Protein AF-A0ABD2CB32-F1 (afdb_monomer_lite)

Radius of gyration: 13.91 Å; chains: 1; bounding box: 40×24×34 Å

Structure (mmCIF, N/CA/C/O backbone):
data_AF-A0ABD2CB32-F1
#
_entry.id   AF-A0ABD2CB32-F1
#
loop_
_atom_site.group_PDB
_atom_site.id
_atom_site.type_symbol
_atom_site.label_atom_id
_atom_site.label_alt_id
_atom_site.label_comp_id
_atom_site.label_asym_id
_atom_site.label_entity_id
_atom_site.label_seq_id
_atom_site.pdbx_PDB_ins_code
_atom_site.Cartn_x
_atom_site.Cartn_y
_atom_site.Cartn_z
_atom_site.occupancy
_atom_site.B_iso_or_equiv
_atom_site.auth_seq_id
_atom_site.auth_comp_id
_atom_site.auth_asym_id
_atom_site.auth_atom_id
_atom_site.pdbx_PDB_model_num
ATOM 1 N N . MET A 1 1 ? -1.064 -1.243 -22.577 1.00 58.41 1 MET A N 1
ATOM 2 C CA . MET A 1 1 ? -1.183 -0.999 -21.121 1.00 58.41 1 MET A CA 1
ATOM 3 C C . MET A 1 1 ? 0.104 -1.428 -20.450 1.00 58.41 1 MET A C 1
ATOM 5 O O . MET A 1 1 ? 0.539 -2.554 -20.693 1.00 58.41 1 MET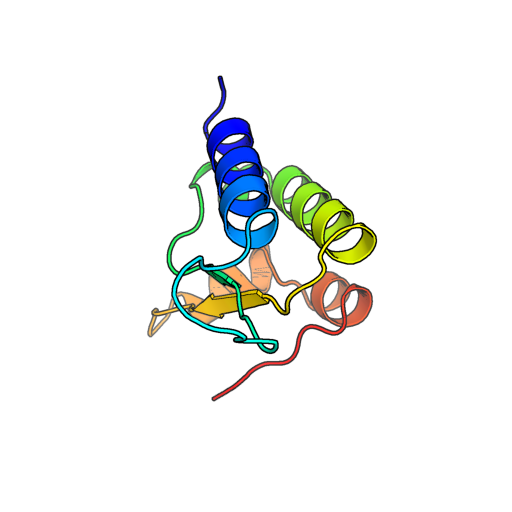 A O 1
ATOM 9 N N . ARG A 1 2 ? 0.722 -0.540 -19.668 1.00 77.69 2 ARG A N 1
ATOM 10 C CA . ARG A 1 2 ? 1.939 -0.832 -18.898 1.00 77.69 2 ARG A CA 1
ATOM 11 C C . ARG A 1 2 ? 1.582 -1.740 -17.712 1.00 77.69 2 ARG A C 1
ATOM 13 O O . ARG A 1 2 ? 0.415 -1.844 -17.337 1.00 77.69 2 ARG A O 1
ATOM 20 N N . GLN A 1 3 ? 2.562 -2.446 -17.144 1.00 76.62 3 GLN A N 1
ATOM 21 C CA . GLN A 1 3 ? 2.313 -3.339 -16.000 1.00 76.62 3 GLN A CA 1
ATOM 22 C C . GLN A 1 3 ? 1.780 -2.581 -14.771 1.00 76.62 3 GLN A C 1
ATOM 24 O O . GLN A 1 3 ? 0.899 -3.101 -14.092 1.00 76.62 3 GLN A O 1
ATOM 29 N N . ASN A 1 4 ? 2.223 -1.337 -14.556 1.00 79.94 4 ASN A N 1
ATOM 30 C CA . ASN A 1 4 ? 1.723 -0.473 -13.478 1.00 79.94 4 ASN A CA 1
ATOM 31 C C . ASN A 1 4 ? 0.239 -0.158 -13.618 1.00 79.94 4 ASN A C 1
ATOM 33 O O . ASN A 1 4 ? -0.494 -0.297 -12.646 1.00 79.94 4 ASN A O 1
ATOM 37 N N . ASP A 1 5 ? -0.226 0.156 -14.829 1.00 82.12 5 ASP A N 1
ATOM 38 C CA . ASP A 1 5 ? -1.642 0.448 -15.075 1.00 82.12 5 ASP A CA 1
ATOM 39 C C . ASP A 1 5 ? -2.526 -0.747 -14.688 1.00 82.12 5 ASP A C 1
ATOM 41 O O . ASP A 1 5 ? -3.585 -0.581 -14.091 1.00 82.12 5 ASP A O 1
ATOM 45 N N . LYS A 1 6 ? -2.074 -1.972 -14.997 1.00 84.12 6 LYS A N 1
ATOM 46 C CA . LYS A 1 6 ? -2.791 -3.204 -14.635 1.00 84.12 6 LYS A CA 1
ATOM 47 C C . LYS A 1 6 ? -2.814 -3.430 -13.124 1.00 84.12 6 LYS A C 1
ATOM 49 O O . LYS A 1 6 ? -3.802 -3.949 -12.607 1.00 84.12 6 LYS A O 1
ATOM 54 N N . PHE A 1 7 ? -1.732 -3.074 -12.434 1.00 85.44 7 PHE A N 1
ATOM 55 C CA . PHE A 1 7 ? -1.635 -3.201 -10.985 1.00 85.44 7 PHE A CA 1
ATOM 56 C C . PHE A 1 7 ? -2.524 -2.176 -10.268 1.00 85.44 7 PHE A C 1
ATOM 58 O O . PHE A 1 7 ? -3.310 -2.566 -9.407 1.00 85.44 7 PHE A O 1
ATOM 65 N N . GLU A 1 8 ? -2.484 -0.901 -10.669 1.00 84.44 8 GLU A N 1
ATOM 66 C CA . GLU A 1 8 ? -3.374 0.140 -10.133 1.00 84.44 8 GLU A CA 1
ATOM 67 C C . GLU A 1 8 ? -4.851 -0.239 -10.339 1.00 84.44 8 GLU A C 1
ATOM 69 O O . GLU A 1 8 ? -5.649 -0.221 -9.403 1.00 84.44 8 GLU A O 1
ATOM 74 N N . ASP A 1 9 ? -5.206 -0.673 -11.547 1.00 85.38 9 ASP A N 1
ATOM 75 C CA . ASP A 1 9 ? -6.552 -1.131 -11.893 1.00 85.38 9 ASP A CA 1
ATOM 76 C C . ASP A 1 9 ? -6.984 -2.364 -11.072 1.00 85.38 9 ASP A C 1
ATOM 78 O O . ASP A 1 9 ? -8.129 -2.459 -10.620 1.00 85.38 9 ASP A O 1
ATOM 82 N N . TYR A 1 10 ? -6.061 -3.292 -10.791 1.00 84.81 10 TYR A N 1
ATOM 83 C CA . TYR A 1 10 ? -6.310 -4.391 -9.857 1.00 84.81 10 TYR A CA 1
ATOM 84 C C . TYR A 1 10 ? -6.591 -3.887 -8.436 1.00 84.81 10 TYR A C 1
ATOM 86 O O . TYR A 1 10 ? -7.601 -4.285 -7.855 1.00 84.81 10 TYR A O 1
ATOM 94 N N . MET A 1 11 ? -5.759 -2.995 -7.888 1.00 82.12 11 MET A N 1
ATOM 95 C CA . MET A 1 11 ? -5.951 -2.450 -6.538 1.00 82.12 11 MET A CA 1
ATOM 96 C C . MET A 1 11 ? -7.288 -1.715 -6.396 1.00 82.12 11 MET A C 1
ATOM 98 O O . MET A 1 11 ? -8.000 -1.905 -5.406 1.00 82.12 11 MET A O 1
ATOM 102 N N . VAL A 1 12 ? -7.669 -0.927 -7.407 1.00 82.94 12 VAL A N 1
ATOM 103 C CA . VAL A 1 12 ? -8.963 -0.234 -7.439 1.00 82.94 12 VAL A CA 1
ATOM 104 C C . VAL A 1 12 ? -10.103 -1.244 -7.435 1.00 82.94 12 VAL A C 1
ATOM 106 O O . VAL A 1 12 ? -11.009 -1.143 -6.613 1.00 82.94 12 VAL A O 1
ATOM 109 N N . ARG A 1 13 ? -10.076 -2.260 -8.305 1.00 80.38 13 ARG A N 1
ATOM 110 C CA . ARG A 1 13 ? -11.133 -3.285 -8.322 1.00 80.38 13 ARG A CA 1
ATOM 111 C C . ARG A 1 13 ? -11.205 -4.082 -7.023 1.00 80.38 13 ARG A C 1
ATOM 113 O O . ARG A 1 13 ? -12.307 -4.373 -6.561 1.00 80.38 13 ARG A O 1
ATOM 120 N N . ALA A 1 14 ? -10.054 -4.408 -6.439 1.00 79.56 14 ALA A N 1
ATOM 121 C CA . ALA A 1 14 ? -9.949 -5.204 -5.223 1.00 79.56 14 ALA A CA 1
ATOM 122 C C . ALA A 1 14 ? -10.501 -4.488 -3.984 1.00 79.56 14 ALA A C 1
ATOM 124 O O . ALA A 1 14 ? -10.889 -5.162 -3.035 1.00 79.56 14 ALA A O 1
ATOM 125 N N . THR A 1 15 ? -10.564 -3.155 -3.987 1.00 78.75 15 THR A N 1
ATOM 126 C CA . THR A 1 15 ? -11.064 -2.344 -2.859 1.00 78.75 15 THR A CA 1
ATOM 127 C C . THR A 1 15 ? -12.435 -1.722 -3.133 1.00 78.75 15 THR A C 1
ATOM 129 O O . THR A 1 15 ? -13.229 -1.536 -2.215 1.00 78.75 15 THR A O 1
ATOM 132 N N . ARG A 1 16 ? -12.785 -1.469 -4.401 1.00 77.06 16 ARG A N 1
AT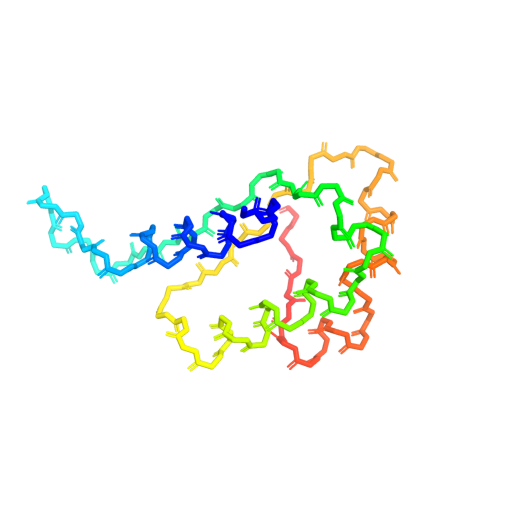OM 133 C CA . ARG A 1 16 ? -14.034 -0.791 -4.786 1.00 77.06 16 ARG A CA 1
ATOM 134 C C . ARG A 1 16 ? -15.302 -1.587 -4.485 1.00 77.06 16 ARG A C 1
ATOM 136 O O . ARG A 1 16 ? -16.311 -0.990 -4.113 1.00 77.06 16 ARG A O 1
ATOM 143 N N . TYR A 1 17 ? -15.290 -2.904 -4.688 1.00 73.12 17 TYR A N 1
ATOM 144 C CA . TYR A 1 17 ? -16.495 -3.731 -4.570 1.00 73.12 17 TYR A CA 1
ATOM 145 C C . TYR A 1 17 ? -16.504 -4.509 -3.263 1.00 73.12 17 TYR A C 1
ATOM 147 O O . TYR A 1 17 ? -15.502 -5.132 -2.917 1.00 73.12 17 TYR A O 1
ATOM 155 N N . ASN A 1 18 ? -17.622 -4.464 -2.537 1.00 66.75 18 ASN A N 1
ATOM 156 C CA . ASN A 1 18 ? -17.835 -5.250 -1.321 1.00 66.75 18 ASN A CA 1
ATOM 157 C C . ASN A 1 18 ? -18.109 -6.718 -1.649 1.00 66.75 18 ASN A C 1
ATOM 159 O O . ASN A 1 18 ? -18.687 -7.032 -2.689 1.00 66.75 18 ASN A O 1
ATOM 163 N N . SER A 1 19 ? -17.700 -7.609 -0.742 1.00 67.44 19 SER A N 1
ATOM 164 C CA . SER A 1 19 ? -18.072 -9.020 -0.826 1.00 67.44 19 SER A CA 1
ATOM 165 C C . SER A 1 19 ? -19.592 -9.149 -0.798 1.00 67.44 19 SER A C 1
ATOM 167 O O . SER A 1 19 ? -20.256 -8.565 0.057 1.00 67.44 19 SER A O 1
ATOM 169 N N . VAL A 1 20 ? -20.133 -9.946 -1.716 1.00 71.25 20 VAL A N 1
ATOM 170 C CA . VAL A 1 20 ? -21.567 -10.260 -1.774 1.00 71.25 20 VAL A CA 1
ATOM 171 C C . VAL A 1 20 ? -21.984 -11.182 -0.618 1.00 71.25 20 VAL A C 1
ATOM 173 O O . VAL A 1 20 ? -23.160 -11.261 -0.282 1.00 71.25 20 VAL A O 1
ATOM 176 N N . LEU A 1 21 ? -21.019 -11.886 -0.009 1.00 65.38 21 LEU A N 1
ATOM 177 C CA . LEU A 1 21 ? -21.260 -13.008 0.903 1.00 65.38 21 LEU A CA 1
ATOM 178 C C . LEU A 1 21 ? -21.281 -12.643 2.394 1.00 65.38 21 LEU A C 1
ATOM 180 O O . LEU A 1 21 ? -21.571 -13.514 3.209 1.00 65.38 21 LEU A O 1
ATOM 184 N N . SER A 1 22 ? -21.014 -11.396 2.790 1.00 57.50 22 SER A N 1
ATOM 185 C CA . SER A 1 22 ? -21.128 -10.997 4.201 1.00 57.50 22 SER A CA 1
ATOM 186 C C . SER A 1 22 ? -20.952 -9.497 4.418 1.00 57.50 22 SER A C 1
ATOM 188 O O . SER A 1 22 ? -20.222 -8.815 3.701 1.00 57.50 22 SER A O 1
ATOM 190 N N . ASN A 1 23 ? -21.566 -9.003 5.498 1.00 63.91 23 ASN A N 1
ATOM 191 C CA . ASN A 1 23 ? -21.422 -7.657 6.064 1.00 63.91 23 ASN A CA 1
ATOM 192 C C . ASN A 1 23 ? -20.020 -7.451 6.697 1.00 63.91 23 ASN A C 1
ATOM 194 O O . ASN A 1 23 ? -19.892 -6.970 7.825 1.00 63.91 23 ASN A O 1
ATOM 198 N N . CYS A 1 24 ? -18.956 -7.884 6.010 1.00 63.09 24 CYS A N 1
ATOM 199 C CA . CYS A 1 24 ? -17.569 -7.723 6.433 1.00 63.09 24 CYS A CA 1
ATOM 200 C C . CYS A 1 24 ? -17.174 -6.251 6.312 1.00 63.09 24 CYS A C 1
ATOM 202 O O . CYS A 1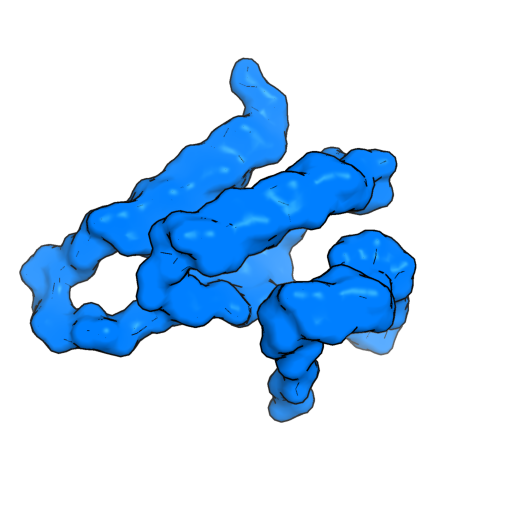 24 ? -16.684 -5.797 5.283 1.00 63.09 24 CYS A O 1
ATOM 204 N N . ARG A 1 25 ? -17.395 -5.502 7.396 1.00 67.56 25 ARG A N 1
ATOM 205 C CA . ARG A 1 25 ? -17.050 -4.076 7.502 1.00 67.56 25 ARG A CA 1
ATOM 206 C C . ARG A 1 25 ? -15.547 -3.806 7.611 1.00 67.56 25 ARG A C 1
ATOM 208 O O . ARG A 1 25 ? -15.142 -2.658 7.512 1.00 67.56 25 ARG A O 1
ATOM 215 N N . LYS A 1 26 ? -14.736 -4.837 7.867 1.00 75.69 26 LYS A N 1
ATOM 216 C CA . LYS A 1 26 ? -13.280 -4.730 8.011 1.00 75.69 26 LYS A CA 1
ATOM 217 C C . LYS A 1 26 ? -12.619 -5.529 6.900 1.00 75.69 26 LYS A C 1
ATOM 219 O O . LYS A 1 26 ? -12.695 -6.757 6.903 1.00 75.69 26 LYS A O 1
ATOM 224 N N . ARG A 1 27 ? -12.005 -4.830 5.953 1.00 79.94 27 ARG A N 1
ATOM 225 C CA . ARG A 1 27 ? -11.239 -5.418 4.856 1.00 79.94 27 ARG A CA 1
ATOM 226 C C . ARG A 1 27 ? -9.803 -4.932 4.931 1.00 79.94 27 ARG A C 1
ATOM 228 O O . ARG A 1 27 ? -9.507 -3.926 5.565 1.00 79.94 27 ARG A O 1
ATOM 235 N N . LEU A 1 28 ? -8.923 -5.690 4.303 1.00 86.69 28 LEU A N 1
ATOM 236 C CA . LEU A 1 28 ? -7.507 -5.393 4.198 1.00 86.69 28 LEU A CA 1
ATOM 237 C C . LEU A 1 28 ? -7.074 -5.772 2.787 1.00 86.69 28 LEU A C 1
ATOM 239 O O . LEU A 1 28 ? -7.409 -6.863 2.318 1.00 86.69 28 LEU A O 1
ATOM 243 N N . LEU A 1 29 ? -6.329 -4.894 2.122 1.00 88.19 29 LEU A N 1
ATOM 244 C CA . LEU A 1 29 ? -5.667 -5.223 0.870 1.00 88.19 29 LEU A CA 1
ATOM 245 C C . LEU A 1 29 ? -4.289 -5.809 1.172 1.00 88.19 29 LEU A C 1
ATOM 247 O O . LEU A 1 29 ? -3.458 -5.170 1.811 1.00 88.19 29 LEU A O 1
ATOM 251 N N . LEU A 1 30 ? -4.051 -7.026 0.697 1.00 88.88 30 LEU A N 1
ATOM 252 C CA . LEU A 1 30 ? -2.785 -7.719 0.877 1.00 88.88 30 LEU A CA 1
ATOM 253 C C . LEU A 1 30 ? -2.011 -7.729 -0.438 1.00 88.88 30 LEU A C 1
ATOM 255 O O . LEU A 1 30 ? -2.491 -8.270 -1.435 1.00 88.88 30 LEU A O 1
ATOM 259 N N . VAL A 1 31 ? -0.812 -7.156 -0.436 1.00 88.81 31 VAL A N 1
ATOM 260 C CA . VAL A 1 31 ? 0.084 -7.141 -1.596 1.00 88.81 31 VAL A CA 1
ATOM 261 C C . VAL A 1 31 ? 1.284 -8.020 -1.284 1.00 88.81 31 VAL A C 1
ATOM 263 O O . VAL A 1 31 ? 2.072 -7.703 -0.398 1.00 88.81 31 VAL A O 1
ATOM 266 N N . LYS A 1 32 ? 1.404 -9.142 -1.996 1.00 84.94 32 LYS A N 1
ATOM 267 C CA . LYS A 1 32 ? 2.512 -10.091 -1.825 1.00 84.94 32 LYS A CA 1
ATOM 268 C C . LYS A 1 32 ? 3.653 -9.851 -2.811 1.00 84.94 32 LYS A C 1
ATOM 270 O O . LYS A 1 32 ? 4.812 -9.965 -2.439 1.00 84.94 32 LYS A O 1
ATOM 275 N N . ASP A 1 33 ? 3.311 -9.510 -4.048 1.00 83.31 33 ASP A N 1
ATOM 276 C CA . ASP A 1 33 ? 4.270 -9.360 -5.135 1.00 83.31 33 ASP A CA 1
ATOM 277 C C . ASP A 1 33 ? 4.194 -7.945 -5.709 1.00 83.31 33 ASP A C 1
ATOM 279 O O . ASP A 1 33 ? 3.109 -7.386 -5.897 1.00 83.31 33 ASP A O 1
ATOM 283 N N . PHE A 1 34 ? 5.362 -7.372 -5.991 1.00 85.06 34 PHE A N 1
ATOM 284 C CA . PHE A 1 34 ? 5.501 -6.029 -6.544 1.00 85.06 34 PHE A CA 1
ATOM 285 C C . PHE A 1 34 ? 5.869 -6.104 -8.030 1.00 85.06 34 PHE A C 1
ATOM 287 O O . PHE A 1 34 ? 6.771 -6.866 -8.386 1.00 85.06 34 PHE A O 1
ATOM 294 N N . PRO A 1 35 ? 5.241 -5.295 -8.901 1.00 86.62 35 PRO A N 1
ATOM 295 C CA . PRO A 1 35 ? 5.694 -5.116 -10.277 1.00 86.62 35 PRO A CA 1
ATOM 296 C C . PRO A 1 35 ? 7.179 -4.730 -10.370 1.00 86.62 35 PRO A C 1
ATOM 298 O O . PRO A 1 35 ? 7.628 -3.809 -9.690 1.00 86.62 35 PRO A O 1
ATOM 301 N N . ASN A 1 36 ? 7.930 -5.382 -11.265 1.00 86.50 36 ASN A N 1
ATOM 302 C CA . ASN A 1 36 ? 9.375 -5.149 -11.437 1.00 86.50 36 ASN A CA 1
ATOM 303 C C . ASN A 1 36 ? 9.717 -3.693 -11.787 1.00 86.50 36 ASN A C 1
ATOM 305 O O . ASN A 1 36 ? 10.723 -3.153 -11.340 1.00 86.50 36 ASN A O 1
ATOM 309 N N . ILE A 1 37 ? 8.845 -3.034 -12.543 1.00 86.62 37 ILE A N 1
ATOM 310 C CA . ILE A 1 37 ? 9.003 -1.632 -12.932 1.00 86.62 37 ILE A CA 1
ATOM 311 C C . ILE A 1 37 ? 9.008 -0.677 -11.728 1.00 86.62 37 ILE A C 1
ATOM 313 O O . ILE A 1 37 ? 9.611 0.380 -11.826 1.00 86.62 37 ILE A O 1
ATOM 317 N N . TYR A 1 38 ? 8.433 -1.036 -10.574 1.00 88.06 38 TYR A N 1
ATOM 318 C CA . TYR A 1 38 ? 8.555 -0.204 -9.370 1.00 88.06 38 TYR A CA 1
ATOM 319 C C . TYR A 1 38 ? 9.976 -0.188 -8.803 1.00 88.06 38 TYR A C 1
ATOM 321 O O . TYR A 1 38 ? 10.367 0.778 -8.153 1.00 88.06 38 TYR A O 1
ATOM 329 N N . TYR A 1 39 ? 10.774 -1.221 -9.073 1.00 84.69 39 TYR A N 1
ATOM 330 C CA . TYR A 1 39 ? 12.175 -1.253 -8.661 1.00 84.69 39 TYR A CA 1
ATOM 331 C C . TYR A 1 39 ? 13.055 -0.354 -9.541 1.00 84.69 39 TYR A C 1
ATOM 333 O O . TYR A 1 39 ? 14.048 0.181 -9.047 1.00 84.69 39 TYR A O 1
ATOM 341 N N . GLU A 1 40 ? 12.684 -0.173 -10.812 1.00 86.69 40 GLU A N 1
ATOM 342 C CA . GLU A 1 40 ? 13.360 0.724 -11.760 1.00 86.69 40 GLU A CA 1
ATOM 343 C C . GLU A 1 40 ? 12.867 2.174 -11.624 1.00 86.69 40 GLU A C 1
ATOM 345 O O . GLU A 1 40 ? 13.671 3.103 -11.593 1.00 86.69 40 GLU A O 1
ATOM 350 N N . ASP A 1 41 ? 11.553 2.359 -11.475 1.00 88.06 41 ASP A N 1
ATOM 351 C CA . ASP A 1 41 ? 10.866 3.641 -11.323 1.00 88.06 41 ASP A CA 1
ATOM 352 C C . ASP A 1 41 ? 10.112 3.700 -9.984 1.00 88.06 41 ASP A C 1
ATOM 354 O O . ASP A 1 41 ? 8.924 3.371 -9.860 1.00 88.06 41 ASP A O 1
ATOM 358 N N . LYS A 1 42 ? 10.842 4.143 -8.958 1.00 88.94 42 LYS A N 1
ATOM 359 C CA . LYS A 1 42 ? 10.339 4.287 -7.585 1.00 88.94 42 LYS A CA 1
ATOM 360 C C . LYS A 1 42 ? 9.279 5.384 -7.470 1.00 88.94 42 LYS A C 1
ATOM 362 O O . LYS A 1 42 ? 8.362 5.258 -6.661 1.00 88.94 42 LYS A O 1
ATOM 367 N N . GLU A 1 43 ? 9.367 6.427 -8.295 1.00 90.12 43 GLU A N 1
ATOM 368 C CA . GLU A 1 43 ? 8.412 7.540 -8.287 1.00 90.12 43 GLU A CA 1
ATOM 369 C C . GLU A 1 43 ? 7.024 7.066 -8.717 1.00 90.12 43 GLU A C 1
ATOM 371 O O . GLU A 1 43 ? 6.014 7.461 -8.130 1.00 90.12 43 GLU A O 1
ATOM 376 N N . SER A 1 44 ? 6.952 6.138 -9.678 1.00 89.75 44 SER A N 1
ATOM 377 C CA . SER A 1 44 ? 5.679 5.513 -10.043 1.00 89.75 44 SER A CA 1
ATOM 378 C C . SER A 1 44 ? 5.051 4.743 -8.874 1.00 89.75 44 SER A C 1
ATOM 380 O O . SER A 1 44 ? 3.831 4.798 -8.702 1.00 89.75 44 SER A O 1
ATOM 382 N N . PHE A 1 45 ? 5.854 4.078 -8.037 1.00 91.44 45 PHE A N 1
ATOM 383 C CA . PHE A 1 45 ? 5.357 3.418 -6.826 1.00 91.44 45 PHE A CA 1
ATOM 384 C C . PHE A 1 45 ? 4.866 4.430 -5.784 1.00 91.44 45 PHE A C 1
ATOM 386 O O . PHE A 1 45 ? 3.787 4.259 -5.215 1.00 91.44 45 PHE A O 1
ATOM 393 N N . HIS A 1 46 ? 5.614 5.511 -5.555 1.00 91.88 46 HIS A N 1
ATOM 394 C CA . HIS A 1 46 ? 5.233 6.558 -4.599 1.00 91.88 46 HIS A CA 1
ATOM 395 C C . HIS A 1 46 ? 3.986 7.320 -5.036 1.00 91.88 46 HIS A C 1
ATOM 397 O O . HIS A 1 46 ? 3.143 7.636 -4.199 1.00 91.88 46 HIS A O 1
ATOM 403 N N . SER A 1 47 ? 3.821 7.554 -6.339 1.00 91.94 47 SER A N 1
ATOM 404 C CA . SER A 1 47 ? 2.595 8.121 -6.903 1.00 91.94 47 SER A CA 1
ATOM 405 C C . SER A 1 47 ? 1.394 7.204 -6.662 1.00 91.94 47 SER A C 1
ATOM 407 O O . SER A 1 47 ? 0.340 7.674 -6.234 1.00 91.94 47 SER A O 1
ATOM 409 N N . MET A 1 48 ? 1.556 5.892 -6.859 1.00 90.50 48 MET A N 1
ATOM 410 C CA . MET A 1 48 ? 0.508 4.911 -6.563 1.00 90.50 48 MET A CA 1
ATOM 411 C C . MET A 1 48 ? 0.153 4.894 -5.068 1.00 90.50 48 MET A C 1
ATOM 413 O O . MET A 1 48 ? -1.029 4.973 -4.730 1.00 90.50 48 MET A O 1
ATOM 417 N N . LEU A 1 49 ? 1.153 4.879 -4.178 1.00 91.12 49 LEU A N 1
ATOM 418 C CA . LEU A 1 49 ? 0.940 4.975 -2.730 1.00 91.12 49 LEU A CA 1
ATOM 419 C C . LEU A 1 49 ? 0.206 6.259 -2.345 1.00 91.12 49 LEU A C 1
ATOM 421 O O . LEU A 1 49 ? -0.712 6.202 -1.536 1.00 91.12 49 LEU A O 1
ATOM 425 N N . HIS A 1 50 ? 0.569 7.397 -2.940 1.00 91.81 50 HIS A N 1
ATOM 426 C CA . HIS A 1 50 ? -0.088 8.674 -2.678 1.00 91.81 50 HIS A CA 1
ATOM 427 C C . HIS A 1 50 ? -1.564 8.646 -3.060 1.00 91.81 50 HIS A C 1
ATOM 429 O O . HIS A 1 50 ? -2.418 8.952 -2.233 1.00 91.81 50 HIS A O 1
ATOM 435 N N . LYS A 1 51 ? -1.870 8.202 -4.286 1.00 89.88 51 LYS A N 1
ATOM 436 C CA . LYS A 1 51 ? -3.256 8.034 -4.740 1.00 89.88 51 LYS A CA 1
ATOM 437 C C . LYS A 1 51 ? -4.019 7.104 -3.800 1.00 89.88 51 LYS A C 1
ATOM 439 O O . LYS A 1 51 ? -5.161 7.380 -3.446 1.00 89.88 51 LYS A O 1
ATOM 444 N N . TYR A 1 52 ? -3.408 5.994 -3.386 1.00 88.50 52 TYR A N 1
ATOM 445 C CA . TYR A 1 52 ? -4.077 5.082 -2.471 1.00 88.50 52 TYR A CA 1
ATOM 446 C C . TYR A 1 52 ? -4.274 5.703 -1.087 1.00 88.50 52 TYR A C 1
ATOM 448 O O . TYR A 1 52 ? -5.317 5.503 -0.485 1.00 88.50 52 TYR A O 1
ATOM 456 N N . PHE A 1 53 ? -3.324 6.475 -0.574 1.00 87.69 53 PHE A N 1
ATOM 457 C CA . PHE A 1 53 ? -3.481 7.155 0.707 1.00 87.69 53 PHE A CA 1
ATOM 458 C C . PHE A 1 53 ? -4.625 8.183 0.674 1.00 87.69 53 PHE A C 1
ATOM 460 O O . PHE A 1 53 ? -5.381 8.289 1.633 1.00 87.69 53 PHE A O 1
ATOM 467 N N . GLU A 1 54 ? -4.797 8.894 -0.444 1.00 88.06 54 GLU A N 1
ATOM 468 C CA . GLU A 1 54 ? -5.876 9.875 -0.618 1.00 88.06 54 GLU A CA 1
ATOM 469 C C . GLU A 1 54 ? -7.260 9.237 -0.819 1.00 88.06 54 GLU A C 1
ATOM 471 O O . GLU A 1 54 ? -8.258 9.747 -0.311 1.00 88.06 54 GLU A O 1
ATOM 476 N N . PHE A 1 55 ? -7.343 8.140 -1.580 1.00 83.56 55 PHE A N 1
ATOM 477 C CA . PHE A 1 55 ? -8.626 7.570 -2.024 1.00 83.56 55 PHE A CA 1
ATOM 478 C C . PHE A 1 55 ? -8.966 6.205 -1.414 1.00 83.56 55 PHE A C 1
ATOM 480 O O . PHE A 1 55 ? -10.105 5.737 -1.524 1.00 83.56 55 PHE A O 1
ATOM 487 N N . GLY A 1 56 ? -7.990 5.538 -0.810 1.00 78.44 56 GLY A N 1
ATOM 488 C CA . GLY A 1 56 ? -8.111 4.205 -0.240 1.00 78.44 56 GLY A CA 1
ATOM 489 C C . GLY A 1 56 ? -9.015 4.200 0.985 1.00 78.44 56 GLY A C 1
ATOM 490 O O . GLY A 1 56 ? -8.962 5.083 1.834 1.00 78.44 56 GLY A O 1
ATOM 491 N N . ARG A 1 57 ? -9.877 3.184 1.071 1.00 79.25 57 ARG A N 1
ATOM 492 C CA . ARG A 1 57 ? -10.827 3.020 2.187 1.00 79.25 57 ARG A CA 1
ATOM 493 C C . ARG A 1 57 ? -10.410 1.943 3.177 1.00 79.25 57 ARG A C 1
ATOM 495 O O . ARG A 1 57 ? -10.820 1.985 4.331 1.00 79.25 57 ARG A O 1
ATOM 502 N N . ASP A 1 58 ? -9.611 0.992 2.708 1.00 85.88 58 ASP A N 1
ATOM 503 C CA . ASP A 1 58 ? -9.180 -0.172 3.466 1.00 85.88 58 ASP A CA 1
ATOM 504 C C . ASP A 1 58 ? -7.661 -0.113 3.689 1.00 85.88 58 ASP A C 1
ATOM 506 O O . ASP A 1 58 ? -6.932 0.308 2.781 1.00 85.88 58 ASP A O 1
ATOM 510 N N . PRO A 1 59 ? -7.155 -0.555 4.854 1.00 88.81 59 PRO A N 1
ATOM 511 C CA . PRO A 1 59 ? -5.719 -0.652 5.096 1.00 88.81 59 PRO A CA 1
ATOM 512 C C . PRO A 1 59 ? -5.024 -1.529 4.042 1.00 88.81 59 PRO A C 1
ATOM 514 O O . PRO A 1 59 ? -5.601 -2.507 3.556 1.00 88.81 59 PRO A O 1
ATOM 517 N N . ILE A 1 60 ? -3.772 -1.199 3.708 1.00 90.06 60 ILE A N 1
ATOM 518 C CA . ILE A 1 60 ? -2.898 -2.055 2.892 1.00 90.06 60 ILE A CA 1
ATOM 519 C C . ILE A 1 60 ? -1.837 -2.673 3.782 1.00 90.06 60 ILE A C 1
ATOM 521 O O . ILE A 1 60 ? -1.198 -1.982 4.572 1.00 90.06 60 ILE A O 1
ATOM 525 N N . VAL A 1 61 ? -1.595 -3.964 3.588 1.00 91.25 61 VAL A N 1
ATOM 526 C CA . VAL A 1 61 ? -0.431 -4.660 4.121 1.00 91.25 61 VAL A CA 1
ATOM 527 C C . VAL A 1 61 ? 0.395 -5.191 2.960 1.00 91.25 61 VAL A C 1
ATOM 529 O O . VAL A 1 61 ? -0.092 -5.929 2.101 1.00 91.25 61 VAL A O 1
ATOM 532 N N . PHE A 1 62 ? 1.667 -4.815 2.957 1.00 90.19 62 PHE A N 1
ATOM 533 C CA . PHE A 1 62 ? 2.663 -5.334 2.036 1.00 90.19 62 PHE A CA 1
ATOM 534 C C . PHE A 1 62 ? 3.407 -6.490 2.706 1.00 90.19 62 PHE A C 1
ATOM 536 O O . PHE A 1 62 ? 4.014 -6.308 3.761 1.00 90.19 62 PHE A O 1
ATOM 543 N N . ILE A 1 63 ? 3.362 -7.679 2.106 1.00 87.56 63 ILE A N 1
ATOM 544 C CA . ILE A 1 63 ? 4.136 -8.829 2.573 1.00 87.56 63 ILE A CA 1
ATOM 545 C C . ILE A 1 63 ? 5.483 -8.822 1.857 1.00 87.56 63 ILE A C 1
ATOM 547 O O . ILE A 1 63 ? 5.568 -9.112 0.669 1.00 87.56 63 ILE A O 1
ATOM 551 N N . CYS A 1 64 ? 6.547 -8.571 2.611 1.00 83.06 64 CYS A N 1
ATOM 552 C CA . CYS A 1 64 ? 7.919 -8.704 2.134 1.00 83.06 64 CYS A CA 1
ATOM 553 C C . CYS A 1 64 ? 8.485 -10.048 2.622 1.00 83.06 64 CYS A C 1
ATOM 555 O O . CYS A 1 64 ? 8.850 -10.173 3.788 1.00 83.06 64 CYS A O 1
ATOM 557 N N . THR A 1 65 ? 8.540 -11.070 1.762 1.00 72.94 65 THR A N 1
ATOM 558 C CA . THR A 1 65 ? 8.856 -12.459 2.165 1.00 72.94 65 THR A CA 1
ATOM 559 C C . THR A 1 65 ? 10.346 -12.820 2.222 1.00 72.94 65 THR A C 1
ATOM 561 O O . THR A 1 65 ? 10.668 -14.003 2.316 1.00 72.94 65 THR A O 1
ATOM 564 N N . ASP A 1 66 ? 11.273 -11.865 2.146 1.00 61.16 66 ASP A N 1
ATOM 565 C CA . ASP A 1 66 ? 12.677 -12.193 1.871 1.00 61.16 66 ASP A CA 1
ATOM 566 C C . ASP A 1 66 ? 13.610 -12.113 3.096 1.00 61.16 66 ASP A C 1
ATOM 568 O O . ASP A 1 66 ? 13.581 -11.144 3.861 1.00 61.16 66 ASP A O 1
ATOM 572 N N . LYS A 1 67 ? 14.474 -13.130 3.248 1.00 54.34 67 LYS A N 1
ATOM 573 C CA . LYS A 1 67 ? 15.441 -13.282 4.357 1.00 54.34 67 LYS A CA 1
ATOM 574 C C . LYS A 1 67 ? 16.622 -12.302 4.256 1.00 54.34 67 LYS A C 1
ATOM 576 O O . LYS A 1 67 ? 17.277 -12.045 5.258 1.00 54.34 67 LYS A O 1
ATOM 581 N N . GLU A 1 68 ? 16.850 -11.721 3.076 1.00 47.91 68 GLU A N 1
ATOM 582 C CA . GLU A 1 68 ? 17.927 -10.752 2.790 1.00 47.91 68 GLU A CA 1
ATOM 583 C C . GLU A 1 68 ? 17.419 -9.518 2.003 1.00 4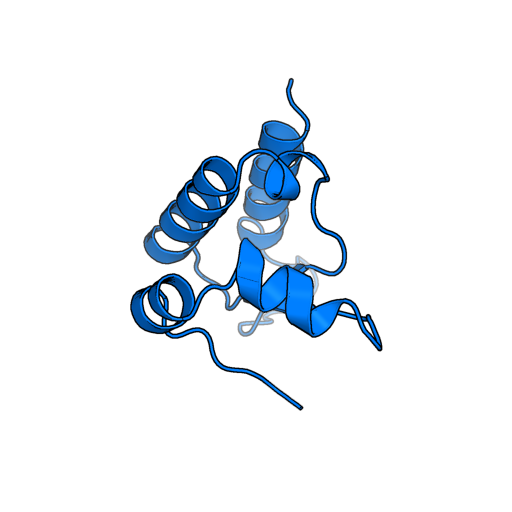7.91 68 GLU A C 1
ATOM 585 O O . GLU A 1 68 ? 17.967 -8.417 2.110 1.00 47.91 68 GLU A O 1
ATOM 590 N N . GLY A 1 69 ? 16.320 -9.667 1.251 1.00 50.69 69 GLY A N 1
ATOM 591 C CA . GLY A 1 69 ? 15.719 -8.628 0.404 1.00 50.69 69 GLY A CA 1
ATOM 592 C C . GLY A 1 69 ? 14.759 -7.651 1.088 1.00 50.69 69 GLY A C 1
ATOM 593 O O . GLY A 1 69 ? 14.421 -6.632 0.481 1.00 50.69 69 GLY A O 1
ATOM 594 N N . SER A 1 70 ? 14.371 -7.876 2.352 1.00 58.75 70 SER A N 1
ATOM 595 C CA . SER A 1 70 ? 13.653 -6.858 3.137 1.00 58.75 70 SER A CA 1
ATOM 596 C C . SER A 1 70 ? 14.480 -5.572 3.218 1.00 58.75 70 SER A C 1
ATOM 598 O O . SER A 1 70 ? 13.970 -4.497 2.945 1.00 58.75 70 SER A O 1
ATOM 600 N N . SER A 1 71 ? 15.793 -5.665 3.424 1.00 66.00 71 SER A N 1
ATOM 601 C CA . SER A 1 71 ? 16.671 -4.491 3.440 1.00 66.00 71 SER A CA 1
ATOM 602 C C . SER A 1 71 ? 16.622 -3.695 2.129 1.00 66.00 71 SER A C 1
ATOM 604 O O . SER A 1 71 ? 16.468 -2.477 2.157 1.00 66.00 71 SER A O 1
ATOM 606 N N . ARG A 1 72 ? 16.657 -4.363 0.965 1.00 76.50 72 ARG A N 1
ATOM 607 C CA . ARG A 1 72 ? 16.645 -3.667 -0.334 1.00 76.50 72 ARG A CA 1
ATOM 608 C C . ARG A 1 72 ? 15.309 -2.996 -0.604 1.00 76.50 72 ARG A C 1
ATOM 610 O O . ARG A 1 72 ? 15.307 -1.818 -0.924 1.00 76.50 72 ARG A O 1
ATOM 617 N N . LEU A 1 73 ? 14.193 -3.704 -0.426 1.00 81.38 73 LEU A N 1
ATOM 618 C CA . LEU A 1 73 ? 12.849 -3.142 -0.608 1.00 81.38 73 LEU A CA 1
ATOM 619 C C . LEU A 1 73 ? 12.588 -1.952 0.319 1.00 81.38 73 LEU A C 1
ATOM 621 O O . LEU A 1 73 ? 12.002 -0.952 -0.094 1.00 81.38 73 LEU A O 1
ATOM 625 N N . LEU A 1 74 ? 13.052 -2.039 1.565 1.00 80.50 74 LEU A N 1
ATOM 626 C CA . LEU A 1 74 ? 12.919 -0.958 2.535 1.00 80.50 74 LEU A CA 1
ATOM 627 C C . LEU A 1 74 ? 13.866 0.211 2.248 1.00 80.50 74 LEU A C 1
ATOM 629 O O . LEU A 1 74 ? 13.544 1.353 2.545 1.00 80.50 74 LEU A O 1
ATOM 633 N N . GLN A 1 7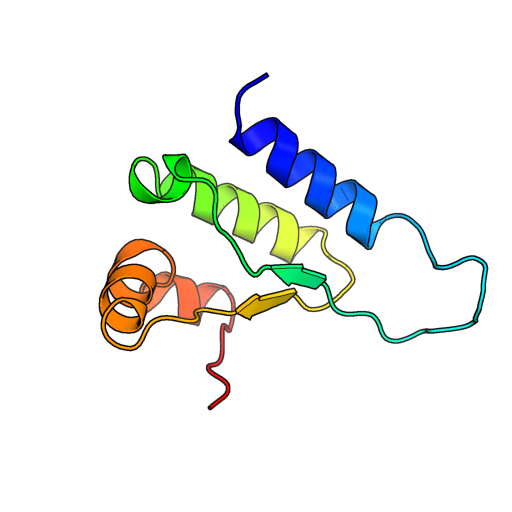5 ? 15.012 -0.035 1.621 1.00 82.00 75 GLN A N 1
ATOM 634 C CA . GLN A 1 75 ? 15.916 1.024 1.173 1.00 82.00 75 GLN A CA 1
ATOM 635 C C . GLN A 1 75 ? 15.515 1.633 -0.177 1.00 82.00 75 GLN A C 1
ATOM 637 O O . GLN A 1 75 ? 15.947 2.740 -0.490 1.00 82.00 75 GLN A O 1
ATOM 642 N N . THR A 1 76 ? 14.718 0.941 -0.996 1.00 86.31 76 THR A N 1
ATOM 643 C CA . THR A 1 76 ? 14.310 1.423 -2.323 1.00 86.31 76 THR A CA 1
ATOM 644 C C . THR A 1 76 ? 12.890 1.967 -2.337 1.00 86.31 76 THR A C 1
ATOM 646 O O . THR A 1 76 ? 12.708 3.145 -2.632 1.00 86.31 76 THR A O 1
ATOM 649 N N . LEU A 1 77 ? 11.896 1.134 -2.035 1.00 88.62 77 LEU A N 1
ATOM 650 C CA . LEU A 1 77 ? 10.478 1.473 -2.151 1.00 88.62 77 LEU A CA 1
ATOM 651 C C . LEU A 1 77 ? 9.940 2.127 -0.878 1.00 88.62 77 LEU A C 1
ATOM 653 O O . LEU A 1 77 ? 9.209 3.111 -0.963 1.00 88.62 77 LEU A O 1
ATOM 657 N N . PHE A 1 78 ? 10.343 1.624 0.293 1.00 89.19 78 PHE A N 1
ATOM 658 C CA . PHE A 1 78 ? 9.864 2.092 1.600 1.00 89.19 78 PHE A CA 1
ATOM 659 C C . PHE A 1 78 ? 10.948 2.838 2.384 1.00 89.19 78 PHE A C 1
ATOM 661 O O . PHE A 1 78 ? 11.209 2.526 3.549 1.00 89.19 78 PHE A O 1
ATOM 668 N N . THR A 1 79 ? 11.584 3.823 1.744 1.00 90.00 79 THR A N 1
ATOM 669 C CA . THR A 1 79 ? 12.616 4.651 2.386 1.00 90.00 79 THR A CA 1
ATOM 670 C C . THR A 1 79 ? 12.085 5.313 3.666 1.00 90.00 79 THR A C 1
ATOM 672 O O . THR A 1 79 ? 10.874 5.517 3.793 1.00 90.00 79 THR A O 1
ATOM 675 N N . PRO A 1 80 ? 12.956 5.695 4.622 1.00 88.44 80 PRO A N 1
ATOM 676 C CA . PRO A 1 80 ? 12.523 6.307 5.881 1.00 88.44 80 PRO A CA 1
ATOM 677 C C . PRO A 1 80 ? 11.571 7.495 5.687 1.00 88.44 80 PRO A C 1
ATOM 679 O O . PRO A 1 80 ? 10.527 7.541 6.327 1.00 88.44 80 PRO A O 1
ATOM 682 N N . HIS A 1 81 ? 11.870 8.374 4.725 1.00 90.38 81 HIS A N 1
ATOM 683 C CA . HIS A 1 81 ? 11.023 9.516 4.376 1.00 90.38 81 HIS A CA 1
ATOM 684 C C . HIS A 1 81 ? 9.624 9.100 3.892 1.00 90.38 81 HIS A C 1
ATOM 686 O O . HIS A 1 81 ? 8.626 9.703 4.267 1.00 90.38 81 HIS A O 1
ATOM 692 N N . ILE A 1 82 ? 9.527 8.054 3.066 1.00 91.50 82 ILE A N 1
ATOM 693 C CA . ILE A 1 82 ? 8.241 7.556 2.556 1.00 91.50 82 ILE A CA 1
ATOM 694 C C . ILE A 1 82 ? 7.435 6.903 3.674 1.00 91.50 82 ILE A C 1
ATOM 696 O O . ILE A 1 82 ? 6.224 7.087 3.755 1.00 91.50 82 ILE A O 1
ATOM 700 N N . ARG A 1 83 ? 8.106 6.174 4.565 1.00 90.19 83 ARG A N 1
ATOM 701 C CA . ARG A 1 83 ? 7.453 5.553 5.716 1.00 90.19 83 ARG A CA 1
ATOM 702 C C . ARG A 1 83 ? 6.913 6.582 6.693 1.00 90.19 83 ARG A C 1
ATOM 704 O O . ARG A 1 83 ? 5.796 6.413 7.154 1.00 90.19 83 ARG A O 1
ATOM 711 N N . GLU A 1 84 ? 7.672 7.634 6.971 1.00 91.44 84 GLU A N 1
ATOM 712 C CA . GLU A 1 84 ? 7.218 8.745 7.809 1.00 91.44 84 GLU A CA 1
ATOM 713 C C . GLU A 1 84 ? 6.060 9.502 7.146 1.00 91.44 84 GLU A C 1
ATOM 715 O O . GLU A 1 84 ? 5.038 9.741 7.779 1.00 91.44 84 GLU A O 1
ATOM 720 N N . LYS A 1 85 ? 6.165 9.786 5.840 1.00 92.06 85 LYS A N 1
ATOM 721 C CA . LYS A 1 85 ? 5.125 10.490 5.075 1.00 92.06 85 LYS A CA 1
ATOM 722 C C . LYS A 1 85 ? 3.773 9.769 5.076 1.00 92.06 85 LYS A C 1
ATOM 724 O O . LYS A 1 85 ? 2.742 10.432 5.117 1.00 92.06 85 LYS A O 1
ATOM 729 N N . PHE A 1 86 ? 3.773 8.440 4.977 1.00 90.31 86 PHE A N 1
ATOM 730 C CA . PHE A 1 86 ? 2.553 7.628 4.872 1.00 90.31 86 PHE A CA 1
ATOM 731 C C . PHE A 1 86 ? 2.228 6.831 6.147 1.00 90.31 86 PHE A C 1
ATOM 733 O O . PHE A 1 86 ? 1.383 5.941 6.094 1.00 90.31 86 PHE A O 1
ATOM 740 N N . ASP A 1 87 ? 2.904 7.114 7.265 1.00 90.06 87 ASP A N 1
ATOM 741 C CA . ASP A 1 87 ? 2.758 6.410 8.551 1.00 90.06 87 ASP A CA 1
ATOM 742 C C . ASP A 1 87 ? 2.856 4.868 8.442 1.00 90.06 87 ASP A C 1
ATOM 744 O O . ASP A 1 87 ? 2.074 4.091 8.995 1.00 90.06 87 ASP A O 1
ATOM 748 N N . ILE A 1 88 ? 3.835 4.390 7.665 1.00 90.88 88 ILE A N 1
ATOM 749 C CA . ILE A 1 88 ? 4.021 2.959 7.391 1.00 90.88 88 ILE A CA 1
ATOM 750 C C . ILE A 1 88 ? 4.807 2.300 8.529 1.00 90.88 88 ILE A C 1
ATOM 752 O O . ILE A 1 88 ? 6.035 2.434 8.655 1.00 90.88 88 ILE A O 1
ATOM 756 N N . SER A 1 89 ? 4.090 1.498 9.310 1.00 88.69 89 SER A N 1
ATOM 757 C CA . SER A 1 89 ? 4.640 0.674 10.387 1.00 88.69 89 SER A CA 1
ATOM 758 C C . SER A 1 89 ? 5.077 -0.717 9.916 1.00 88.69 89 SER A C 1
ATOM 760 O O . SER A 1 89 ? 4.516 -1.285 8.980 1.00 88.69 89 SER A O 1
ATOM 762 N N . PHE A 1 90 ? 6.073 -1.290 10.600 1.00 84.56 90 PHE A N 1
ATOM 763 C CA . PHE A 1 90 ? 6.463 -2.688 10.410 1.00 84.56 90 PHE A CA 1
ATOM 764 C C . PHE A 1 90 ? 5.766 -3.597 11.406 1.00 84.56 90 PHE A C 1
ATOM 766 O O . PHE A 1 90 ? 5.737 -3.315 12.602 1.00 84.56 90 PHE A O 1
ATOM 773 N N . ILE A 1 91 ? 5.295 -4.731 10.902 1.00 83.25 91 ILE A N 1
ATOM 774 C CA . ILE A 1 91 ? 4.764 -5.8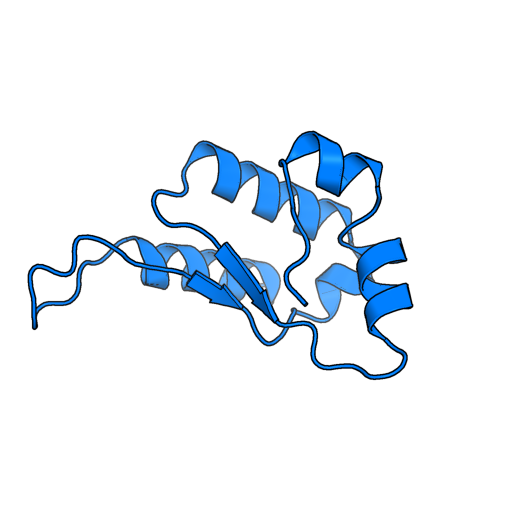28 11.703 1.00 83.25 91 ILE A CA 1
ATOM 775 C C . ILE A 1 91 ? 5.791 -6.961 11.615 1.00 83.25 91 ILE A C 1
ATOM 777 O O . ILE A 1 91 ? 6.186 -7.336 10.509 1.00 83.25 91 ILE A O 1
ATOM 781 N N . ARG A 1 92 ? 6.277 -7.432 12.769 1.00 67.75 92 ARG A N 1
ATOM 782 C CA . ARG A 1 92 ? 7.158 -8.605 12.880 1.00 67.75 92 ARG A CA 1
ATOM 783 C C . ARG A 1 92 ? 6.351 -9.865 13.128 1.00 67.75 92 ARG A C 1
ATOM 785 O O . ARG A 1 92 ? 5.346 -9.760 13.865 1.00 67.75 92 ARG A O 1
#

Organism: Vespula maculifrons (NCBI:txid7453)

Foldseek 3Di:
DDPLVVVLVVVCVVQVDDDPPDPCPADEAEAEDDDPVCQVPLVSLLVSLVVCLVPPDHHYDYDDPDPPCVVVCCVRNVDPVSCVVSVPDDDD

Secondary structure (DSSP, 8-state):
--HHHHHHHHHHHHHHSPPTT-------EEE----THHHH-HHHHHHHHHHHHHH--S-EEE----TTHHHHHHHHTS-HHHHHHTT-----

Sequence (92 aa):
MRQNDKFEDYMVRATRYNSVLSNCRKRLLLVKDFPNIYYEDKESFHSMLHKYFEFGRDPIVFICTDKEGSSRLLQTLFTPHIREKFDISFIR

pLDDT: mean 81.52, std 10.45, range [47.91, 92.06]